Protein AF-A0A4P5UR34-F1 (afdb_monomer_lite)

Foldseek 3Di:
DCVVPVLAFKEFEQADEDPDQWFQDPVGRVDTDGCNPAQDQQGIDGDPVLCVVLVHFDPDDPRSSVVSVVSCVVVVGHYYYDNNNPYYHYPPDCPDPRNVSNVVD

Secondary structure (DSSP, 8-state):
--TT-TT-SEEEEEEEEES--EEE-SS-TTSEEETTSS--GGG-EE-HHHHHHTTSS---SS-HHHHHHHHHHHTT--EEEEEEEEEEEE-SSTT-HHHHHHH--

pLDDT: mean 88.45, std 11.31, range [49.0, 97.88]

Radius of gyration: 14.53 Å; chains: 1; bounding box: 40×26×32 Å

Sequence (105 aa):
MLEEYPHLDLLHGGVSIIGDPYVPDMNDPSILIHLRDCIIGGTFFFKKASIQALGGFPFIRYGDDTALYKLAENAGYVIARTEHPSYRYHRDVQDSLCNIMKEIS

Structure (mmCIF, N/CA/C/O backbone):
data_AF-A0A4P5UR34-F1
#
_entry.id   AF-A0A4P5UR34-F1
#
loop_
_atom_site.group_PDB
_atom_site.id
_atom_site.type_symbol
_atom_site.label_atom_id
_atom_site.label_alt_id
_atom_site.label_comp_id
_atom_site.label_asym_id
_atom_site.label_entity_id
_atom_site.label_seq_id
_atom_site.pdbx_PDB_ins_code
_atom_site.Cartn_x
_atom_site.Cartn_y
_atom_site.Cartn_z
_atom_site.occupancy
_atom_site.B_iso_or_equiv
_atom_site.auth_seq_id
_atom_site.auth_comp_id
_atom_site.auth_asym_id
_atom_site.auth_atom_id
_atom_site.pdbx_PDB_model_num
ATOM 1 N N . MET A 1 1 ? -14.328 11.850 -2.512 1.00 58.50 1 MET A N 1
ATOM 2 C CA . MET A 1 1 ? -13.997 10.408 -2.610 1.00 58.50 1 MET A CA 1
ATOM 3 C C . MET A 1 1 ? -14.172 9.669 -1.283 1.00 58.50 1 MET A C 1
ATOM 5 O O . MET A 1 1 ? -15.161 8.971 -1.185 1.00 58.50 1 MET A O 1
ATOM 9 N N . LEU A 1 2 ? -13.338 9.815 -0.236 1.00 61.16 2 LEU A N 1
ATOM 10 C CA . LEU A 1 2 ? -13.603 9.091 1.034 1.00 61.16 2 LEU A CA 1
ATOM 11 C C . LEU A 1 2 ? -14.817 9.629 1.817 1.00 61.16 2 LEU A C 1
ATOM 13 O O . LEU A 1 2 ? -15.531 8.865 2.454 1.00 61.16 2 LEU A O 1
ATOM 17 N N . GLU A 1 3 ? -15.075 10.937 1.738 1.00 71.31 3 GLU A N 1
ATOM 18 C CA . GLU A 1 3 ? -16.225 11.596 2.386 1.00 71.31 3 GLU A CA 1
ATOM 19 C C . GLU A 1 3 ? -17.579 11.112 1.842 1.00 71.31 3 GLU A C 1
ATOM 21 O O . GLU A 1 3 ? -18.578 11.125 2.556 1.00 71.31 3 GLU A O 1
ATOM 26 N N . GLU A 1 4 ? -17.601 10.631 0.597 1.00 82.50 4 GLU A N 1
ATOM 27 C CA . GLU A 1 4 ? -18.783 10.040 -0.045 1.00 82.50 4 GLU A CA 1
ATOM 28 C C . GLU A 1 4 ? -19.031 8.595 0.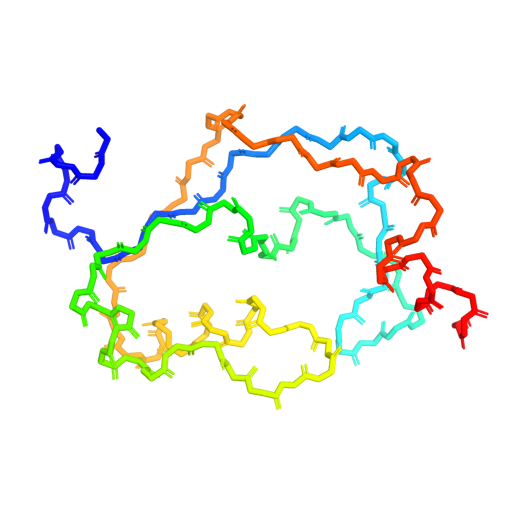419 1.00 82.50 4 GLU A C 1
ATOM 30 O O . GLU A 1 4 ? -20.141 8.082 0.292 1.00 82.50 4 GLU A O 1
ATOM 35 N N . TYR A 1 5 ? -18.018 7.949 1.007 1.00 87.38 5 TYR A N 1
ATOM 36 C CA . TYR A 1 5 ? -18.073 6.571 1.486 1.00 87.38 5 TYR A CA 1
ATOM 37 C C . TYR A 1 5 ? -17.589 6.482 2.943 1.00 87.38 5 TYR A C 1
ATOM 39 O O . TYR A 1 5 ? -16.561 5.865 3.228 1.00 87.38 5 TYR A O 1
ATOM 47 N N . PRO A 1 6 ? -18.339 7.051 3.907 1.00 87.31 6 PRO A N 1
ATOM 48 C CA . PRO A 1 6 ? -17.912 7.148 5.306 1.00 87.31 6 PRO A CA 1
ATOM 49 C C . PRO A 1 6 ? -17.759 5.791 6.008 1.00 87.31 6 PRO A C 1
ATOM 51 O O . PRO A 1 6 ? -17.203 5.724 7.103 1.00 87.31 6 PRO A O 1
ATOM 54 N N . HIS A 1 7 ? -18.236 4.702 5.402 1.00 92.00 7 HIS A N 1
ATOM 55 C CA . HIS A 1 7 ? -18.047 3.341 5.898 1.00 92.00 7 HIS A CA 1
ATOM 56 C C . HIS A 1 7 ? -16.660 2.770 5.565 1.00 92.00 7 HIS A C 1
ATOM 58 O O . HIS A 1 7 ? -16.224 1.866 6.261 1.00 92.00 7 HIS A O 1
ATOM 64 N N . LEU A 1 8 ? -15.945 3.305 4.566 1.00 95.38 8 LEU A N 1
ATOM 65 C CA . LEU A 1 8 ? -14.607 2.832 4.196 1.00 95.38 8 LEU A CA 1
ATOM 66 C C . LEU A 1 8 ? -13.556 3.294 5.199 1.00 95.38 8 LEU A C 1
ATOM 68 O O . LEU A 1 8 ? -13.522 4.465 5.570 1.00 95.38 8 LEU A O 1
ATOM 72 N N . ASP A 1 9 ? -12.673 2.399 5.614 1.00 96.94 9 ASP A N 1
ATOM 73 C CA . ASP A 1 9 ? -11.539 2.712 6.488 1.00 96.94 9 ASP A CA 1
ATOM 74 C C . ASP A 1 9 ? -10.252 2.955 5.696 1.00 96.94 9 ASP A C 1
ATOM 76 O O . ASP A 1 9 ? -9.403 3.746 6.124 1.00 96.94 9 ASP A O 1
ATOM 80 N N . LEU A 1 10 ? -10.146 2.316 4.527 1.00 96.44 10 LEU A N 1
ATOM 81 C CA . LEU A 1 10 ? -9.043 2.434 3.581 1.00 96.44 10 LEU A CA 1
ATOM 82 C C . LEU A 1 10 ? -9.567 2.421 2.140 1.00 96.44 10 LEU A C 1
ATOM 84 O O . LEU A 1 10 ? -10.309 1.523 1.741 1.00 96.44 10 LEU A O 1
ATOM 88 N N . LEU A 1 11 ? -9.113 3.381 1.340 1.00 95.44 11 LEU A N 1
ATOM 89 C CA . LEU A 1 11 ? -9.163 3.333 -0.119 1.00 95.44 11 LEU A CA 1
ATOM 90 C C . LEU A 1 11 ? -7.737 3.204 -0.661 1.00 95.44 11 LEU A C 1
ATOM 92 O O . LEU A 1 11 ? -6.838 3.898 -0.189 1.00 95.44 11 LEU A O 1
ATOM 96 N N . HIS A 1 12 ? -7.525 2.340 -1.649 1.00 95.25 12 HIS A N 1
ATOM 97 C CA . HIS A 1 12 ? -6.230 2.200 -2.317 1.00 95.25 12 HIS A CA 1
ATOM 98 C C . HIS A 1 12 ? -6.377 1.902 -3.814 1.00 95.25 12 HIS A C 1
ATOM 100 O O . HIS A 1 12 ? -7.480 1.687 -4.313 1.00 95.25 12 HIS A O 1
ATOM 106 N N . GLY A 1 13 ? -5.258 1.846 -4.533 1.00 93.44 13 GLY A N 1
ATOM 107 C CA . GLY A 1 13 ? -5.228 1.565 -5.966 1.00 93.44 13 GLY A CA 1
ATOM 108 C C . GLY A 1 13 ? -5.253 2.828 -6.822 1.00 93.44 13 GLY A C 1
ATOM 109 O O . GLY A 1 13 ? -5.131 3.944 -6.323 1.00 93.44 13 GLY A O 1
ATOM 110 N N . GLY A 1 14 ? -5.366 2.643 -8.136 1.00 92.06 14 GLY A N 1
ATOM 111 C CA . GLY A 1 14 ? -5.362 3.763 -9.066 1.00 92.06 14 GLY A CA 1
ATOM 112 C C . GLY A 1 14 ? -3.955 4.288 -9.332 1.00 92.06 14 GLY A C 1
ATOM 113 O O . GLY A 1 14 ? -3.599 5.406 -8.952 1.00 92.06 14 GLY A O 1
ATOM 114 N N . VAL A 1 15 ? -3.148 3.475 -10.014 1.00 93.56 15 VAL A N 1
ATOM 115 C CA . VAL A 1 15 ? -1.747 3.781 -10.322 1.00 93.56 15 VAL A CA 1
ATOM 116 C C . VAL A 1 15 ? -1.498 3.830 -11.828 1.00 93.56 15 VAL A C 1
ATOM 118 O O . VAL A 1 15 ? -1.980 2.992 -12.584 1.00 93.56 15 VAL A O 1
ATOM 121 N N . SER A 1 16 ? -0.698 4.800 -12.263 1.00 93.75 16 SER A N 1
ATOM 122 C CA . SER A 1 16 ? -0.024 4.791 -13.563 1.00 93.75 16 SER A CA 1
ATOM 123 C C . SER A 1 16 ? 1.452 4.493 -13.352 1.00 93.75 16 SER A C 1
ATOM 125 O O . SER A 1 16 ? 2.138 5.239 -12.654 1.00 93.75 16 SER A O 1
ATOM 127 N N . ILE A 1 17 ? 1.937 3.408 -13.949 1.00 93.06 17 ILE A N 1
ATOM 128 C CA . ILE A 1 17 ? 3.338 2.995 -13.854 1.00 93.06 17 ILE A CA 1
ATOM 129 C C . ILE A 1 17 ? 4.102 3.586 -15.039 1.00 93.06 17 ILE A C 1
ATOM 131 O O . ILE A 1 17 ? 3.657 3.477 -16.181 1.00 93.06 17 ILE A O 1
ATOM 135 N N . ILE A 1 18 ? 5.241 4.217 -14.763 1.00 92.25 18 ILE A N 1
ATOM 136 C CA . ILE A 1 18 ? 6.125 4.819 -15.763 1.00 92.25 18 ILE A CA 1
ATOM 137 C C . ILE A 1 18 ? 7.483 4.118 -15.662 1.00 92.25 18 ILE A C 1
ATOM 139 O O . ILE A 1 18 ? 8.135 4.202 -14.624 1.00 92.25 18 ILE A O 1
ATOM 143 N N . GLY A 1 19 ? 7.901 3.420 -16.723 1.00 91.56 19 GLY A N 1
ATOM 144 C CA . GLY A 1 19 ? 9.121 2.597 -16.748 1.00 91.56 19 GLY A CA 1
ATOM 145 C C . GLY A 1 19 ? 8.839 1.090 -16.661 1.00 91.56 19 GLY A C 1
ATOM 146 O O . GLY A 1 19 ? 7.749 0.648 -17.020 1.00 91.56 19 GLY A O 1
ATOM 147 N N . ASP A 1 20 ? 9.827 0.305 -16.211 1.00 91.50 20 ASP A N 1
ATOM 148 C CA . ASP A 1 20 ? 9.706 -1.154 -16.028 1.00 91.50 20 ASP A CA 1
ATOM 149 C C . ASP A 1 20 ? 8.730 -1.474 -14.877 1.00 91.50 20 ASP A C 1
ATOM 151 O O . ASP A 1 20 ? 9.006 -1.100 -13.732 1.00 91.50 20 ASP A O 1
ATOM 155 N N . PRO A 1 21 ? 7.587 -2.139 -15.140 1.00 92.94 21 PRO A N 1
ATOM 156 C CA . PRO A 1 21 ? 6.582 -2.397 -14.119 1.00 92.94 21 PRO A CA 1
ATOM 157 C C . PRO A 1 21 ? 6.885 -3.617 -13.245 1.00 92.94 21 PRO A C 1
ATOM 159 O O . PRO A 1 21 ? 6.073 -3.931 -12.371 1.00 92.94 21 PRO A O 1
ATOM 162 N N . TYR A 1 22 ? 7.991 -4.323 -13.485 1.00 93.81 22 TYR A N 1
ATOM 163 C CA . TYR A 1 22 ? 8.316 -5.558 -12.783 1.00 93.81 22 TYR A CA 1
ATOM 164 C C . TYR A 1 22 ? 9.228 -5.327 -11.577 1.00 93.81 22 TYR A C 1
ATOM 166 O O . TYR A 1 22 ? 10.224 -4.602 -11.641 1.00 93.81 22 TYR A O 1
ATOM 174 N N . VAL A 1 23 ? 8.887 -5.974 -10.462 1.00 91.44 23 VAL A N 1
ATOM 175 C CA . VAL A 1 23 ? 9.598 -5.878 -9.180 1.00 91.44 23 VAL A CA 1
ATOM 176 C C . VAL A 1 23 ? 9.789 -7.256 -8.555 1.00 91.44 23 VAL A C 1
ATOM 178 O O . VAL A 1 23 ? 8.957 -8.126 -8.807 1.00 91.44 23 VAL A O 1
ATOM 181 N N . PRO A 1 24 ? 10.845 -7.465 -7.748 1.00 91.94 24 PRO A N 1
ATOM 182 C CA . PRO A 1 24 ? 10.995 -8.689 -6.962 1.00 91.94 24 PRO A CA 1
ATOM 183 C C . PRO A 1 24 ? 9.772 -8.948 -6.071 1.00 91.94 24 PRO A C 1
ATOM 185 O O . PRO A 1 24 ? 9.256 -8.019 -5.450 1.00 91.94 24 PRO A O 1
ATOM 188 N N . ASP A 1 25 ? 9.302 -10.190 -5.990 1.00 91.75 25 ASP A N 1
ATOM 189 C CA . ASP A 1 25 ? 8.251 -10.569 -5.044 1.00 91.75 25 ASP A CA 1
ATOM 190 C C . ASP A 1 25 ? 8.781 -10.492 -3.602 1.00 91.75 25 ASP A C 1
ATOM 192 O O . ASP A 1 25 ? 9.935 -10.809 -3.311 1.00 91.75 25 ASP A O 1
ATOM 196 N N . MET A 1 26 ? 7.937 -10.045 -2.670 1.00 89.50 26 MET A N 1
ATOM 197 C CA . MET A 1 26 ? 8.348 -9.892 -1.269 1.00 89.50 26 MET A CA 1
ATOM 198 C C . MET A 1 26 ? 8.558 -11.221 -0.531 1.00 89.50 26 MET A C 1
ATOM 200 O O . MET A 1 26 ? 9.282 -11.247 0.462 1.00 89.50 26 MET A O 1
ATOM 204 N N . ASN A 1 27 ? 7.917 -12.301 -0.981 1.00 89.81 27 ASN A N 1
ATOM 205 C CA . ASN A 1 27 ? 8.042 -13.643 -0.415 1.00 89.81 27 ASN A CA 1
ATOM 206 C C . ASN A 1 27 ? 9.146 -14.444 -1.116 1.00 89.81 27 ASN A C 1
ATOM 208 O O . ASN A 1 27 ? 9.780 -15.280 -0.475 1.00 89.81 27 ASN A O 1
ATOM 212 N N . ASP A 1 28 ? 9.379 -14.180 -2.405 1.00 90.38 28 ASP A N 1
ATOM 213 C CA . ASP A 1 28 ? 10.461 -14.774 -3.194 1.00 90.38 28 ASP A CA 1
ATOM 214 C C . ASP A 1 28 ? 11.104 -13.746 -4.152 1.00 90.38 28 ASP A C 1
ATOM 216 O O . ASP A 1 28 ? 10.653 -13.583 -5.289 1.00 90.38 28 ASP A O 1
ATOM 220 N N . PRO A 1 29 ? 12.198 -13.078 -3.738 1.00 89.38 29 PRO A N 1
ATOM 221 C CA . PRO A 1 29 ? 12.858 -12.055 -4.553 1.00 89.38 29 PRO A CA 1
ATOM 222 C C . PRO A 1 29 ? 13.415 -12.550 -5.896 1.00 89.38 29 PRO A C 1
ATOM 224 O O . PRO A 1 29 ? 13.716 -11.731 -6.761 1.00 89.38 29 PRO A O 1
ATOM 227 N N . SER A 1 30 ? 13.542 -13.869 -6.100 1.00 89.94 30 SER A N 1
ATOM 228 C CA . SER A 1 30 ? 13.977 -14.433 -7.385 1.00 89.94 30 SER A CA 1
ATOM 229 C C . SER A 1 30 ? 12.903 -14.342 -8.478 1.00 89.94 30 SER A C 1
ATOM 231 O O . SER A 1 30 ? 13.199 -14.492 -9.666 1.00 89.94 30 SER A O 1
ATOM 233 N N . ILE A 1 31 ? 11.652 -14.073 -8.090 1.00 93.19 31 ILE A N 1
ATOM 234 C CA . ILE A 1 31 ? 10.507 -13.955 -8.988 1.00 93.19 31 ILE A CA 1
ATOM 235 C C . ILE A 1 31 ? 10.185 -12.480 -9.199 1.00 93.19 31 ILE A C 1
ATOM 237 O O . ILE A 1 31 ? 10.058 -11.709 -8.251 1.00 93.19 31 ILE A O 1
ATOM 241 N N . LEU A 1 32 ? 9.991 -12.091 -10.459 1.00 93.88 32 LEU A N 1
ATOM 242 C CA . LEU A 1 32 ? 9.506 -10.761 -10.806 1.00 93.88 32 LEU A CA 1
ATOM 243 C C . LEU A 1 32 ? 7.988 -10.775 -10.999 1.00 93.88 32 LEU A C 1
ATOM 245 O O . LEU A 1 32 ? 7.464 -11.515 -11.832 1.00 93.88 32 LEU A O 1
ATOM 249 N N . ILE A 1 33 ? 7.293 -9.907 -10.271 1.00 94.38 33 ILE A N 1
ATOM 250 C CA . ILE A 1 33 ? 5.848 -9.689 -10.374 1.00 94.38 33 ILE A CA 1
ATOM 251 C C . ILE A 1 33 ? 5.553 -8.290 -10.906 1.00 94.38 33 ILE A C 1
ATOM 253 O O . ILE A 1 33 ? 6.364 -7.371 -10.787 1.00 94.38 33 ILE A O 1
ATOM 257 N N . HIS A 1 34 ? 4.389 -8.111 -11.525 1.00 93.69 34 HIS A N 1
ATOM 258 C CA . HIS A 1 34 ? 3.985 -6.808 -12.038 1.00 93.69 34 HIS A CA 1
ATOM 259 C C . HIS A 1 34 ? 3.408 -5.958 -10.901 1.00 93.69 34 HIS A C 1
ATOM 261 O O . HI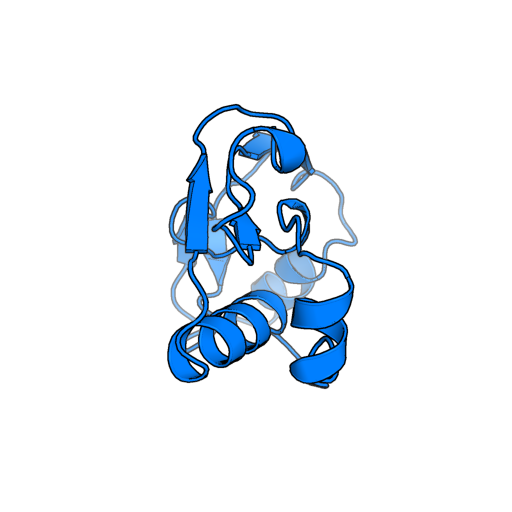S A 1 34 ? 2.544 -6.412 -10.159 1.00 93.69 34 HIS A O 1
ATOM 267 N N . LEU A 1 35 ? 3.752 -4.670 -10.840 1.00 91.75 35 LEU A N 1
ATOM 268 C CA . LEU A 1 35 ? 3.256 -3.716 -9.830 1.00 91.75 35 LEU A CA 1
ATOM 269 C C . LEU A 1 35 ? 1.722 -3.591 -9.723 1.00 91.75 35 LEU A C 1
ATOM 271 O O . LEU A 1 35 ? 1.221 -3.014 -8.767 1.00 91.75 35 LEU A O 1
ATOM 275 N N . ARG A 1 36 ? 0.957 -4.131 -10.679 1.00 88.62 36 ARG A N 1
ATOM 276 C CA . ARG A 1 36 ? -0.519 -4.134 -10.641 1.00 88.62 36 ARG A CA 1
ATOM 277 C C . ARG A 1 36 ? -1.071 -5.189 -9.680 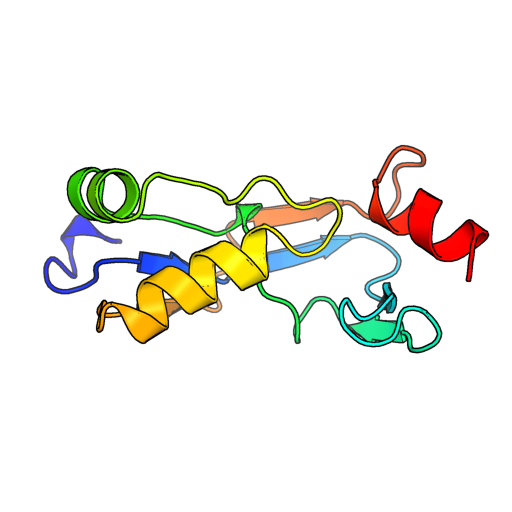1.00 88.62 36 ARG A C 1
ATOM 279 O O . ARG A 1 36 ? -2.215 -5.071 -9.234 1.00 88.62 36 ARG A O 1
ATOM 286 N N . ASP A 1 37 ? -0.245 -6.199 -9.414 1.00 89.88 37 ASP A N 1
ATOM 287 C CA . ASP A 1 37 ? -0.485 -7.308 -8.498 1.00 89.88 37 ASP A CA 1
ATOM 288 C C . ASP A 1 37 ? 0.055 -6.971 -7.094 1.00 89.88 37 ASP A C 1
ATOM 290 O O . 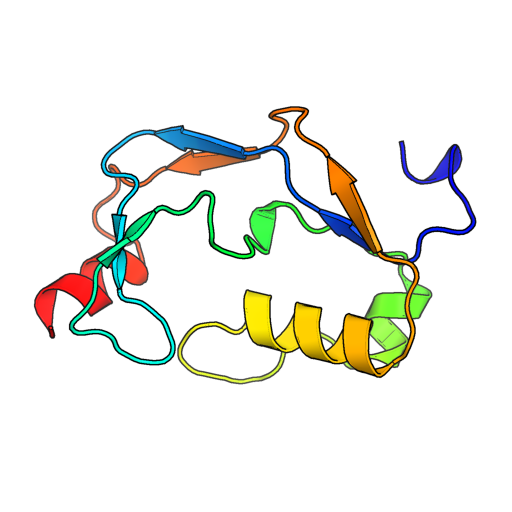ASP A 1 37 ? -0.202 -7.690 -6.132 1.00 89.88 37 ASP A O 1
ATOM 294 N N . CYS A 1 38 ? 0.766 -5.845 -6.961 1.00 93.06 38 CYS A N 1
ATOM 295 C CA . CYS A 1 38 ? 1.267 -5.335 -5.695 1.00 93.06 38 CYS A CA 1
ATOM 296 C C . CYS A 1 38 ? 0.249 -4.426 -5.000 1.00 93.06 38 CYS A C 1
ATOM 298 O O . CYS A 1 38 ? -0.553 -3.722 -5.620 1.00 93.06 38 CYS A O 1
ATOM 300 N N . ILE A 1 39 ? 0.369 -4.371 -3.678 1.00 95.00 39 ILE A N 1
ATOM 301 C CA . ILE A 1 39 ? -0.173 -3.282 -2.880 1.00 95.00 39 ILE A CA 1
ATOM 302 C C . ILE A 1 39 ? 0.819 -2.114 -2.935 1.00 95.00 39 ILE A C 1
ATOM 304 O O . ILE A 1 39 ? 2.012 -2.307 -2.728 1.00 95.00 39 ILE A O 1
ATOM 308 N N . ILE A 1 40 ? 0.326 -0.911 -3.242 1.00 94.38 40 ILE A N 1
ATOM 309 C CA . ILE A 1 40 ? 1.152 0.291 -3.419 1.00 94.38 40 ILE A CA 1
ATOM 310 C C . ILE A 1 40 ? 0.742 1.324 -2.375 1.00 94.38 40 ILE A C 1
ATOM 312 O O . ILE A 1 40 ? -0.304 1.964 -2.512 1.00 94.38 40 ILE A O 1
ATOM 316 N N . GLY A 1 41 ? 1.571 1.532 -1.357 1.00 93.19 41 GLY A N 1
ATOM 317 C CA . GLY A 1 41 ? 1.267 2.422 -0.235 1.00 93.19 41 GLY A CA 1
ATOM 318 C C . GLY A 1 41 ? 1.133 3.885 -0.632 1.00 93.19 41 GLY A C 1
ATOM 319 O O . GLY A 1 41 ? 0.333 4.609 -0.046 1.00 93.19 41 GLY A O 1
ATOM 320 N N . GLY A 1 42 ? 1.796 4.305 -1.716 1.00 92.25 42 GLY A N 1
ATOM 321 C CA . GLY A 1 42 ? 1.606 5.631 -2.318 1.00 92.25 42 GLY A CA 1
ATOM 322 C C . GLY A 1 42 ? 0.163 5.926 -2.762 1.00 92.25 42 GLY A C 1
ATOM 323 O O . GLY A 1 42 ? -0.178 7.080 -3.003 1.00 92.25 42 GLY A O 1
ATOM 324 N N . THR A 1 43 ? -0.693 4.901 -2.842 1.00 94.88 43 THR A N 1
ATOM 325 C CA . THR A 1 43 ? -2.122 5.033 -3.169 1.00 94.88 43 THR A CA 1
ATOM 326 C C . THR A 1 43 ? -3.040 4.993 -1.944 1.00 94.88 43 THR A C 1
ATOM 328 O O . THR A 1 43 ? -4.251 5.139 -2.093 1.00 94.88 43 THR A O 1
ATOM 331 N N . PHE A 1 44 ? -2.510 4.775 -0.738 1.00 95.50 44 PHE A N 1
ATOM 332 C CA . PHE A 1 44 ? -3.328 4.622 0.461 1.00 95.50 44 PHE A CA 1
ATOM 333 C C . PHE A 1 44 ? -3.978 5.929 0.897 1.00 95.50 44 PHE A C 1
ATOM 335 O O . PHE A 1 44 ? -3.318 6.939 1.134 1.00 95.50 44 PHE A O 1
ATOM 342 N N . PHE A 1 45 ? -5.285 5.859 1.122 1.00 94.25 45 PHE A N 1
ATOM 343 C CA . PHE A 1 45 ? -6.049 6.885 1.801 1.00 94.25 45 PHE A CA 1
ATOM 344 C C . PHE A 1 45 ? -6.811 6.259 2.968 1.00 94.25 45 PHE A C 1
ATOM 346 O O . PHE A 1 45 ? -7.858 5.632 2.796 1.00 94.25 45 PHE A O 1
ATOM 353 N N . PHE A 1 46 ? -6.261 6.427 4.167 1.00 95.12 46 PHE A N 1
ATOM 354 C CA . PHE A 1 46 ? -6.865 5.956 5.408 1.00 95.12 46 PHE A CA 1
ATOM 355 C C . PHE A 1 46 ? -7.707 7.042 6.068 1.00 95.12 46 PHE A C 1
ATOM 357 O O . PHE A 1 46 ? -7.338 8.219 6.090 1.00 95.12 46 PHE A O 1
ATOM 364 N N . LYS A 1 47 ? -8.767 6.626 6.762 1.00 94.56 47 LYS A N 1
ATOM 365 C CA . LYS A 1 47 ? -9.276 7.432 7.874 1.00 94.56 47 LYS A CA 1
ATOM 366 C C . LYS A 1 47 ? -8.178 7.592 8.925 1.00 94.56 47 LYS A C 1
ATOM 368 O O . LYS A 1 47 ? -7.535 6.622 9.328 1.00 94.56 47 LYS A O 1
ATOM 373 N N . LYS A 1 48 ? -8.020 8.812 9.445 1.00 93.69 48 LYS A N 1
ATOM 374 C CA . LYS A 1 48 ? -7.009 9.126 10.466 1.00 93.69 48 LYS A CA 1
ATOM 375 C C . LYS A 1 48 ? -7.086 8.196 11.686 1.00 93.69 48 LYS A C 1
ATOM 377 O O . LYS A 1 48 ? -6.064 7.668 12.107 1.00 93.69 48 LYS A O 1
ATOM 382 N N . ALA A 1 49 ? -8.283 7.984 12.234 1.00 94.69 49 ALA A N 1
ATOM 383 C CA . ALA A 1 49 ? -8.466 7.119 13.400 1.00 94.69 49 ALA A CA 1
ATOM 384 C C . ALA A 1 49 ? -8.085 5.658 13.100 1.00 94.69 49 ALA A C 1
ATOM 386 O O . ALA A 1 49 ? -7.453 5.005 13.925 1.00 94.69 49 ALA A O 1
ATOM 387 N N . SER A 1 50 ? -8.403 5.178 11.896 1.00 95.50 50 SER A N 1
ATOM 388 C CA . SER A 1 50 ? -8.132 3.810 11.460 1.00 95.50 50 SER A CA 1
ATOM 389 C C . SER A 1 50 ? -6.628 3.528 11.375 1.00 95.50 50 SER A C 1
ATOM 391 O O . SER A 1 50 ? -6.172 2.534 11.935 1.00 95.50 50 SER A O 1
ATOM 393 N N . ILE A 1 51 ? -5.827 4.415 10.766 1.00 96.00 51 ILE A N 1
ATOM 394 C CA . ILE A 1 51 ? -4.363 4.224 10.708 1.00 96.00 51 ILE A CA 1
ATOM 395 C C . ILE A 1 51 ? -3.695 4.367 12.084 1.00 96.00 51 ILE A C 1
ATOM 397 O O . ILE A 1 51 ? -2.744 3.650 12.387 1.00 96.00 51 ILE A O 1
ATOM 401 N N . GLN A 1 52 ? -4.217 5.246 12.946 1.00 95.75 52 GLN A N 1
ATOM 402 C CA . GLN A 1 52 ? -3.725 5.398 14.318 1.00 95.75 52 GLN A CA 1
ATOM 403 C C . GLN A 1 52 ? -3.983 4.144 15.161 1.00 95.75 52 GLN A C 1
ATOM 405 O O . GLN A 1 52 ? -3.098 3.724 15.900 1.00 95.75 52 GLN A O 1
ATOM 410 N N . ALA A 1 53 ? -5.158 3.524 15.022 1.00 96.88 53 ALA A N 1
ATOM 411 C CA . ALA A 1 53 ? -5.497 2.290 15.726 1.00 96.88 53 ALA A CA 1
ATOM 412 C C . ALA A 1 53 ? -4.658 1.083 15.266 1.00 96.88 53 ALA A C 1
ATOM 414 O O . ALA A 1 53 ? -4.393 0.194 16.071 1.00 96.88 53 ALA A O 1
ATOM 415 N N . LEU A 1 54 ? -4.186 1.074 14.012 1.00 96.25 54 LEU A N 1
ATOM 416 C CA . LEU A 1 54 ? -3.258 0.053 13.504 1.00 96.25 54 LEU A CA 1
ATOM 417 C C . LEU A 1 54 ? -1.804 0.254 13.966 1.00 96.25 54 LEU A C 1
ATOM 419 O O . LEU A 1 54 ? -0.986 -0.642 13.788 1.00 96.25 54 LEU A O 1
ATOM 423 N N . GLY A 1 55 ? -1.464 1.415 14.537 1.00 95.44 55 GLY A N 1
ATOM 424 C CA . GLY A 1 55 ? -0.091 1.738 14.940 1.00 95.44 55 GLY A CA 1
ATOM 425 C C . GLY A 1 55 ? 0.822 2.201 13.797 1.00 95.44 55 GLY A C 1
ATOM 426 O O . GLY A 1 55 ? 2.018 2.376 14.015 1.00 95.44 55 GLY A O 1
ATOM 427 N N . GLY A 1 56 ? 0.273 2.459 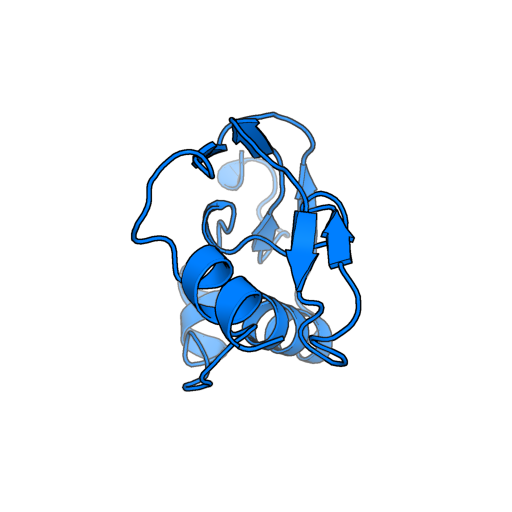12.605 1.00 92.44 56 GLY A N 1
ATOM 428 C CA . GLY A 1 56 ? 1.035 2.905 11.436 1.00 92.44 56 GLY A CA 1
ATOM 429 C C . GLY A 1 56 ? 1.790 1.783 10.715 1.00 92.44 56 GLY A C 1
ATOM 430 O O . GLY A 1 56 ? 1.448 0.609 10.831 1.00 92.44 56 GLY A O 1
ATOM 431 N N . PHE A 1 57 ? 2.795 2.161 9.920 1.00 93.56 57 PHE A N 1
ATOM 432 C CA . PHE A 1 57 ? 3.570 1.219 9.109 1.00 93.56 57 PHE A CA 1
ATOM 433 C C . PHE A 1 57 ? 4.464 0.326 9.984 1.00 93.56 57 PHE A C 1
ATOM 435 O O . PHE A 1 57 ? 5.226 0.847 10.806 1.00 93.56 57 PHE A O 1
ATOM 442 N N . PRO A 1 58 ? 4.428 -1.006 9.796 1.00 91.56 58 PRO A N 1
ATOM 443 C CA . PRO A 1 58 ? 5.369 -1.914 10.438 1.00 91.56 58 PRO A CA 1
ATOM 444 C C . PRO A 1 58 ? 6.811 -1.607 10.034 1.00 91.56 58 PRO A C 1
ATOM 446 O O . PRO A 1 58 ? 7.098 -1.340 8.869 1.00 91.56 58 PRO A O 1
ATOM 449 N N . PHE A 1 59 ? 7.743 -1.717 10.980 1.00 90.31 59 PHE A N 1
ATOM 450 C CA . PHE A 1 59 ? 9.166 -1.575 10.684 1.00 90.31 59 PHE A CA 1
ATOM 451 C C . PHE A 1 59 ? 9.720 -2.868 10.068 1.00 90.31 59 PHE A C 1
ATOM 453 O O . PHE A 1 59 ? 10.235 -3.735 10.776 1.00 90.31 59 PHE A O 1
ATOM 460 N N . ILE A 1 60 ? 9.590 -3.010 8.748 1.00 89.88 60 ILE A N 1
ATOM 461 C CA . ILE A 1 60 ? 10.147 -4.128 7.975 1.00 89.88 60 ILE A CA 1
ATOM 462 C C . ILE A 1 60 ? 10.942 -3.620 6.772 1.00 89.88 60 ILE A C 1
ATOM 464 O O . ILE A 1 60 ? 10.735 -2.511 6.292 1.00 89.88 60 ILE A O 1
ATOM 468 N N . ARG A 1 61 ? 11.892 -4.431 6.295 1.00 83.62 61 ARG A N 1
ATOM 469 C CA . ARG A 1 61 ? 12.857 -4.008 5.267 1.00 83.62 61 ARG A CA 1
ATOM 470 C C . ARG A 1 61 ? 12.256 -3.909 3.860 1.00 83.62 61 ARG A C 1
ATOM 472 O O . ARG A 1 61 ? 12.755 -3.131 3.054 1.00 83.62 61 ARG A O 1
ATOM 479 N N . TYR A 1 62 ? 11.246 -4.721 3.554 1.00 86.12 62 TYR A N 1
ATOM 480 C CA . TYR A 1 62 ? 10.604 -4.780 2.241 1.00 86.12 62 TYR A CA 1
ATOM 481 C C . TYR A 1 62 ? 9.157 -5.265 2.381 1.00 86.12 62 TYR A C 1
ATOM 483 O O . TYR A 1 62 ? 8.899 -6.192 3.149 1.00 86.12 62 TYR A O 1
ATOM 491 N N . GLY A 1 63 ? 8.226 -4.644 1.651 1.00 89.31 63 GLY A N 1
ATOM 492 C CA . GLY A 1 63 ? 6.803 -5.006 1.676 1.00 89.31 63 GLY A CA 1
ATOM 493 C C . GLY A 1 63 ? 6.012 -4.445 2.865 1.00 89.31 63 GLY A C 1
ATOM 494 O O . GLY A 1 63 ? 4.990 -5.020 3.239 1.00 89.31 63 GLY A O 1
ATOM 495 N N . ASP A 1 64 ? 6.466 -3.341 3.462 1.00 93.62 64 ASP A N 1
ATOM 496 C CA . ASP A 1 64 ? 5.782 -2.605 4.539 1.00 93.62 64 ASP A CA 1
ATOM 497 C C . ASP A 1 64 ? 4.362 -2.166 4.154 1.00 93.62 64 ASP A C 1
ATOM 499 O O . ASP A 1 64 ? 3.441 -2.293 4.964 1.00 93.62 64 ASP A O 1
ATOM 503 N N . ASP A 1 65 ? 4.157 -1.768 2.898 1.00 94.94 65 ASP A N 1
ATOM 504 C CA . ASP A 1 65 ? 2.837 -1.483 2.324 1.00 94.94 65 ASP A CA 1
ATOM 505 C C . ASP A 1 65 ? 1.879 -2.682 2.433 1.00 94.94 65 ASP A C 1
ATOM 507 O O . ASP A 1 65 ? 0.757 -2.563 2.937 1.00 94.94 65 ASP A O 1
ATOM 511 N N . THR A 1 66 ? 2.329 -3.861 1.991 1.00 95.44 66 THR A N 1
ATOM 512 C CA . THR A 1 66 ? 1.553 -5.108 2.067 1.00 95.44 66 THR A CA 1
ATOM 513 C C . THR A 1 66 ? 1.314 -5.512 3.518 1.00 95.44 66 THR A C 1
ATOM 515 O O . THR A 1 66 ? 0.219 -5.958 3.860 1.00 95.44 66 THR A O 1
ATOM 518 N N . ALA A 1 67 ? 2.306 -5.332 4.392 1.00 95.75 67 ALA A N 1
ATOM 519 C CA . ALA A 1 67 ? 2.171 -5.647 5.808 1.00 95.75 67 ALA A CA 1
ATOM 520 C C . ALA A 1 67 ? 1.105 -4.773 6.484 1.00 95.75 67 ALA A C 1
ATOM 522 O O . ALA A 1 67 ? 0.234 -5.301 7.176 1.00 95.75 67 ALA A O 1
ATOM 523 N N . LEU A 1 68 ? 1.108 -3.461 6.233 1.00 97.12 68 LEU A N 1
ATOM 524 C CA . LEU A 1 68 ? 0.076 -2.555 6.737 1.00 97.12 68 LEU A CA 1
ATOM 525 C C . LEU A 1 68 ? -1.314 -2.907 6.185 1.00 97.12 68 LEU A C 1
ATOM 527 O O . LEU A 1 68 ? -2.287 -2.943 6.939 1.00 97.12 68 LEU A O 1
ATOM 531 N N . TYR A 1 69 ? -1.414 -3.213 4.889 1.00 97.62 69 TYR A N 1
ATOM 532 C CA . TYR A 1 69 ? -2.668 -3.663 4.282 1.00 97.62 69 TYR A CA 1
ATOM 533 C C . TYR A 1 69 ? -3.211 -4.919 4.971 1.00 97.62 69 TYR A C 1
ATOM 535 O O . TYR A 1 69 ? -4.391 -4.981 5.312 1.00 97.62 69 TYR A O 1
ATOM 543 N N . LYS A 1 70 ? -2.345 -5.903 5.240 1.00 96.94 70 LYS A N 1
ATOM 544 C CA . LYS A 1 70 ? -2.732 -7.135 5.935 1.00 96.94 70 LYS A CA 1
ATOM 545 C C . LYS A 1 70 ? -3.151 -6.884 7.379 1.00 96.94 70 LYS A C 1
ATOM 547 O O .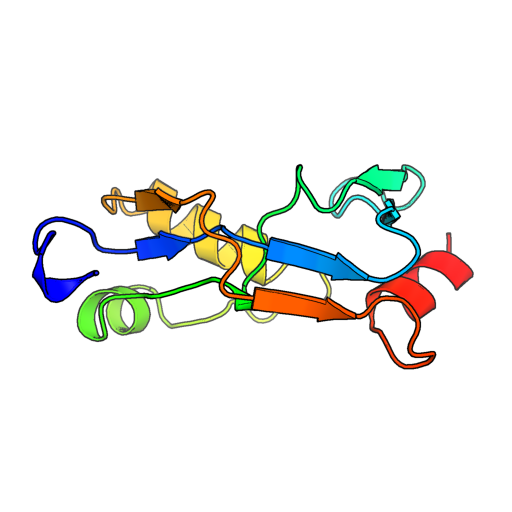 LYS A 1 70 ? -4.077 -7.538 7.846 1.00 96.94 70 LYS A O 1
ATOM 552 N N . LEU A 1 71 ? -2.537 -5.926 8.077 1.00 97.06 71 LEU A N 1
ATOM 553 C CA . LEU A 1 71 ? -3.008 -5.507 9.401 1.00 97.06 71 LEU A CA 1
ATOM 554 C C . LEU A 1 71 ? -4.429 -4.934 9.342 1.00 97.06 71 LEU A C 1
ATOM 556 O O . LEU A 1 71 ? -5.258 -5.310 10.166 1.00 97.06 71 LEU A O 1
ATOM 560 N N . ALA A 1 72 ? -4.726 -4.080 8.359 1.00 97.75 72 ALA A N 1
ATOM 561 C CA . ALA A 1 72 ? -6.070 -3.538 8.159 1.00 97.75 72 ALA A CA 1
ATOM 562 C C . ALA A 1 72 ? -7.095 -4.645 7.848 1.00 97.75 72 ALA A C 1
ATOM 564 O O . ALA A 1 72 ? -8.157 -4.697 8.467 1.00 97.75 72 ALA A O 1
ATOM 565 N N . GLU A 1 73 ? -6.757 -5.561 6.936 1.00 97.81 73 GLU A N 1
ATOM 566 C CA . GLU A 1 73 ? -7.608 -6.699 6.562 1.00 97.81 73 GLU A CA 1
ATOM 567 C C . GLU A 1 73 ? -7.897 -7.600 7.775 1.00 97.81 73 GLU A C 1
ATOM 569 O O . GLU A 1 73 ? -9.052 -7.910 8.065 1.00 97.81 73 GLU A O 1
ATOM 574 N N . ASN A 1 74 ? -6.865 -7.938 8.554 1.00 97.75 74 ASN A N 1
ATOM 575 C CA . ASN A 1 74 ? -6.992 -8.758 9.763 1.00 97.75 74 ASN A CA 1
ATOM 576 C C . ASN A 1 74 ? -7.767 -8.056 10.891 1.00 97.75 74 ASN A C 1
ATOM 578 O O . ASN A 1 74 ? -8.392 -8.727 11.711 1.00 97.75 74 ASN A O 1
ATOM 582 N N . ALA A 1 75 ? -7.742 -6.722 10.940 1.00 97.25 75 ALA A N 1
ATOM 583 C CA . ALA A 1 75 ? -8.536 -5.921 11.871 1.00 97.25 75 ALA A CA 1
ATOM 584 C C . ALA A 1 75 ? -10.011 -5.781 11.443 1.00 97.25 75 ALA A C 1
ATOM 586 O O . ALA A 1 75 ? -10.797 -5.165 12.162 1.00 97.25 75 ALA A O 1
ATOM 587 N N . GLY A 1 76 ? -10.396 -6.338 10.288 1.00 97.75 76 GLY A N 1
ATOM 588 C CA . GLY A 1 76 ? -11.761 -6.282 9.768 1.00 97.75 76 GLY A CA 1
ATOM 589 C C . GLY A 1 76 ? -12.146 -4.921 9.187 1.00 97.75 76 GLY A C 1
ATOM 590 O O . GLY A 1 76 ? -13.330 -4.588 9.157 1.00 97.75 76 GLY A O 1
ATOM 591 N N . TYR A 1 77 ? -11.167 -4.120 8.756 1.00 97.88 77 TYR A N 1
ATOM 592 C CA . TYR A 1 77 ? -11.429 -2.815 8.148 1.00 97.88 77 TYR A CA 1
ATOM 593 C C . TYR A 1 77 ? -12.168 -2.962 6.822 1.00 97.88 77 TYR A C 1
ATOM 595 O O . TYR A 1 77 ? -11.934 -3.899 6.057 1.00 97.88 77 TYR A O 1
ATOM 603 N N . VAL A 1 78 ? -13.032 -1.994 6.512 1.00 97.50 78 VAL A N 1
ATOM 604 C CA . VAL A 1 78 ? -13.692 -1.951 5.207 1.00 97.50 78 VAL A CA 1
ATOM 605 C C . VAL A 1 78 ? -12.749 -1.298 4.203 1.00 97.50 78 VAL A C 1
ATOM 607 O O . VAL A 1 78 ? -12.505 -0.089 4.246 1.00 97.50 78 VAL A O 1
ATOM 610 N N . ILE A 1 79 ? -12.204 -2.114 3.304 1.00 97.12 79 ILE A N 1
ATOM 611 C CA . ILE A 1 79 ? -11.200 -1.710 2.319 1.00 97.12 79 ILE A CA 1
ATOM 612 C C . ILE A 1 79 ? -11.830 -1.692 0.926 1.00 97.12 79 ILE A C 1
ATOM 614 O O . ILE A 1 79 ? -12.500 -2.645 0.531 1.00 97.12 79 ILE A O 1
ATOM 618 N N . ALA A 1 80 ? -11.587 -0.628 0.163 1.00 95.56 80 ALA A N 1
ATOM 619 C CA . ALA A 1 80 ? -11.966 -0.548 -1.244 1.00 95.56 80 ALA A CA 1
ATOM 620 C C . ALA A 1 80 ? -10.753 -0.281 -2.138 1.00 95.56 80 ALA A C 1
ATOM 622 O O . ALA A 1 80 ? -9.816 0.424 -1.755 1.00 95.56 80 ALA A O 1
ATOM 623 N N . ARG A 1 81 ? -10.818 -0.798 -3.368 1.00 93.94 81 ARG A N 1
ATOM 624 C CA . ARG A 1 81 ? -9.855 -0.522 -4.434 1.00 93.94 81 ARG A CA 1
ATOM 625 C C . ARG A 1 81 ? -10.492 0.357 -5.510 1.00 93.94 81 ARG A C 1
ATOM 627 O O . ARG A 1 81 ? -11.632 0.124 -5.903 1.00 93.94 81 ARG A O 1
ATOM 634 N N . THR A 1 82 ? -9.753 1.349 -5.997 1.00 91.62 82 THR A N 1
ATOM 635 C CA . THR A 1 82 ? -10.115 2.164 -7.165 1.00 91.62 82 THR A CA 1
ATOM 636 C C . THR A 1 82 ? -9.157 1.900 -8.322 1.00 91.62 82 THR A C 1
ATOM 638 O O . THR A 1 82 ? -7.985 1.598 -8.113 1.00 91.62 82 THR A O 1
ATOM 641 N N . GLU A 1 83 ? -9.647 2.059 -9.549 1.00 91.31 83 GLU A N 1
ATOM 642 C CA . GLU A 1 83 ? -8.831 2.019 -10.770 1.00 91.31 83 GLU A CA 1
ATOM 643 C C . GLU A 1 83 ? -8.552 3.429 -11.326 1.00 91.31 83 GLU A C 1
ATOM 645 O O . GLU A 1 83 ? -7.848 3.579 -12.320 1.00 91.31 83 GLU A O 1
ATOM 650 N N . HIS A 1 84 ? -9.079 4.487 -10.692 1.00 90.44 84 HIS A N 1
ATOM 651 C CA . HIS A 1 84 ? -8.828 5.866 -11.116 1.00 90.44 84 HIS A CA 1
ATOM 652 C C . HIS A 1 84 ? -7.349 6.239 -10.900 1.00 90.44 84 HIS A C 1
ATOM 654 O O . HIS A 1 84 ? -6.921 6.272 -9.750 1.00 90.44 84 HIS A O 1
ATOM 660 N N . PRO A 1 85 ? -6.563 6.548 -11.949 1.00 87.81 85 PRO A N 1
ATOM 661 C CA . PRO A 1 85 ? -5.104 6.637 -11.865 1.00 87.81 85 PRO A CA 1
ATOM 662 C C . PRO A 1 85 ? -4.610 7.951 -11.230 1.00 87.81 85 PRO A C 1
ATOM 664 O O . PRO A 1 85 ? -4.022 8.801 -11.900 1.00 87.81 85 PRO A O 1
ATOM 667 N N . SER A 1 86 ? -4.842 8.130 -9.930 1.00 87.50 86 SER A N 1
ATOM 668 C CA . SER A 1 86 ? -4.462 9.331 -9.176 1.00 87.50 86 SER A CA 1
ATOM 669 C C . SER A 1 86 ? -2.995 9.362 -8.742 1.00 87.50 86 SER A C 1
ATOM 671 O O . SER A 1 86 ? -2.504 10.420 -8.353 1.00 87.50 86 SER A O 1
ATOM 673 N N . TYR A 1 87 ? -2.288 8.231 -8.802 1.00 91.12 87 TYR A N 1
ATOM 674 C CA . TYR A 1 87 ? -0.881 8.128 -8.412 1.00 91.12 87 TYR A CA 1
ATOM 675 C C . TYR A 1 87 ? 0.008 7.760 -9.605 1.00 91.12 87 TYR A C 1
ATOM 677 O O . TYR A 1 87 ? -0.304 6.836 -10.358 1.00 91.12 87 TYR A O 1
ATOM 685 N N . ARG A 1 88 ? 1.138 8.455 -9.780 1.00 91.62 88 ARG A N 1
ATOM 686 C CA . ARG A 1 88 ? 2.158 8.115 -10.787 1.00 91.62 88 ARG A CA 1
ATOM 687 C C . ARG A 1 88 ? 3.359 7.477 -10.102 1.00 91.62 88 ARG A C 1
ATOM 689 O O . ARG A 1 88 ? 4.031 8.132 -9.312 1.00 91.62 88 ARG A O 1
ATOM 696 N N . TYR A 1 89 ? 3.628 6.217 -10.426 1.00 90.38 89 TYR A N 1
ATOM 697 C CA . TYR A 1 89 ? 4.764 5.467 -9.900 1.00 90.38 89 TYR A CA 1
ATOM 698 C C . TYR A 1 89 ? 5.897 5.473 -10.930 1.00 90.38 89 TYR A C 1
ATOM 700 O O . TYR A 1 89 ? 5.815 4.798 -11.957 1.00 90.38 89 TYR A O 1
ATOM 708 N N . HIS A 1 90 ? 6.959 6.222 -10.642 1.00 89.75 90 HIS A N 1
ATOM 709 C CA . HIS A 1 90 ? 8.152 6.309 -11.484 1.00 89.75 90 HIS A CA 1
ATOM 710 C C . HIS A 1 90 ? 9.147 5.185 -11.157 1.00 89.75 90 HIS A C 1
ATOM 712 O O . HIS A 1 90 ? 9.581 5.039 -10.016 1.00 89.75 90 HIS A O 1
ATOM 718 N N . ARG A 1 91 ? 9.491 4.376 -12.163 1.00 88.44 91 ARG A N 1
ATOM 719 C CA . ARG A 1 91 ? 10.456 3.258 -12.101 1.00 88.44 91 ARG A CA 1
ATOM 720 C C . ARG A 1 91 ? 11.717 3.492 -12.923 1.00 88.44 91 ARG A C 1
ATOM 722 O O . ARG A 1 91 ? 12.634 2.680 -12.889 1.00 88.44 91 ARG A O 1
ATOM 729 N N . ASP A 1 92 ? 11.752 4.608 -13.629 1.00 82.69 92 ASP A N 1
ATOM 730 C CA . ASP A 1 92 ? 12.833 5.096 -14.476 1.00 82.69 92 ASP A CA 1
ATOM 731 C C . ASP A 1 92 ? 13.919 5.877 -13.708 1.00 82.69 92 ASP A C 1
ATOM 733 O O . ASP A 1 92 ? 14.930 6.261 -14.290 1.00 82.69 92 ASP A O 1
ATOM 737 N N . VAL A 1 93 ? 13.749 6.075 -12.396 1.00 76.88 93 VAL A N 1
ATOM 738 C CA . VAL A 1 93 ? 14.730 6.713 -11.501 1.00 76.88 93 VAL A CA 1
ATOM 739 C C . VAL A 1 93 ? 15.617 5.681 -10.796 1.00 76.88 93 VAL A C 1
ATOM 741 O O . VAL A 1 93 ? 15.131 4.693 -10.242 1.00 76.88 93 VAL A O 1
ATOM 744 N N . GLN A 1 94 ? 16.930 5.927 -10.804 1.00 61.06 94 GLN A N 1
ATOM 745 C CA . GLN A 1 94 ? 17.968 4.987 -10.355 1.00 61.06 94 GLN A CA 1
ATOM 746 C C . GLN A 1 94 ? 17.883 4.618 -8.862 1.00 61.06 94 GLN A C 1
ATOM 748 O O . GLN A 1 94 ? 18.081 3.456 -8.527 1.00 61.06 94 GLN A O 1
ATOM 753 N N . ASP A 1 95 ? 17.475 5.545 -7.990 1.00 61.44 95 ASP A N 1
ATOM 754 C CA . ASP A 1 95 ? 17.502 5.363 -6.525 1.00 61.44 95 ASP A CA 1
ATOM 755 C C . ASP A 1 95 ? 16.265 4.657 -5.931 1.00 61.44 95 ASP A C 1
ATOM 757 O O . ASP A 1 95 ? 16.029 4.704 -4.721 1.00 61.44 95 ASP A O 1
ATOM 761 N N . SER A 1 96 ? 15.423 4.008 -6.744 1.00 63.84 96 SER A N 1
ATOM 762 C CA . SER A 1 96 ? 14.268 3.289 -6.189 1.00 63.84 96 SER A CA 1
ATOM 763 C C . SER A 1 96 ? 14.710 2.034 -5.416 1.00 63.84 96 SER A C 1
ATOM 765 O O . SER A 1 96 ? 15.494 1.226 -5.917 1.00 63.84 96 SER A O 1
ATOM 767 N N . LEU A 1 97 ? 14.161 1.822 -4.210 1.00 69.00 97 LEU A N 1
ATOM 768 C CA . LEU A 1 97 ? 14.451 0.647 -3.362 1.00 69.00 97 LEU A CA 1
ATOM 769 C C . LEU A 1 97 ? 14.306 -0.679 -4.118 1.00 69.00 97 LEU A C 1
ATOM 771 O O . LEU A 1 97 ? 15.068 -1.619 -3.915 1.00 69.00 97 LEU A O 1
ATOM 775 N N . CYS A 1 98 ? 13.332 -0.754 -5.019 1.00 60.94 98 CYS A N 1
ATOM 776 C CA . CYS A 1 98 ? 13.101 -1.950 -5.810 1.00 60.94 98 CYS A CA 1
ATOM 777 C C . CYS A 1 98 ? 14.169 -2.181 -6.891 1.00 60.94 98 CYS A C 1
ATOM 779 O O . CYS A 1 98 ? 14.373 -3.328 -7.276 1.00 60.94 98 CYS A O 1
ATOM 781 N N . ASN A 1 99 ? 14.832 -1.134 -7.393 1.00 63.75 99 ASN A N 1
ATOM 782 C CA . ASN A 1 99 ? 15.954 -1.295 -8.321 1.00 63.75 99 ASN A CA 1
ATOM 783 C C . ASN A 1 99 ? 17.175 -1.854 -7.579 1.00 63.75 99 ASN A C 1
ATOM 785 O O . ASN A 1 99 ? 17.789 -2.795 -8.066 1.00 63.75 99 ASN A O 1
ATOM 789 N N . ILE A 1 100 ? 17.432 -1.383 -6.353 1.00 70.50 100 ILE A N 1
ATOM 790 C CA . ILE A 1 100 ? 18.491 -1.924 -5.483 1.00 70.50 100 ILE A CA 1
ATOM 791 C C . ILE A 1 100 ? 18.245 -3.411 -5.174 1.00 70.50 100 ILE A C 1
ATOM 793 O O . ILE A 1 100 ? 19.163 -4.221 -5.245 1.00 70.50 100 ILE A O 1
ATOM 797 N N . MET A 1 101 ? 17.003 -3.800 -4.862 1.00 68.19 101 MET A N 1
ATOM 798 C CA . MET A 1 101 ? 16.667 -5.210 -4.600 1.00 68.19 101 MET A CA 1
ATOM 799 C C . MET A 1 101 ? 16.857 -6.108 -5.832 1.00 68.19 101 MET A C 1
ATOM 801 O O . MET A 1 101 ? 17.285 -7.252 -5.693 1.00 68.19 101 MET A O 1
ATOM 805 N N . LYS A 1 102 ? 16.589 -5.587 -7.037 1.00 59.91 102 LYS A N 1
ATOM 806 C CA . LYS A 1 102 ? 16.761 -6.311 -8.306 1.00 59.91 102 LYS A CA 1
ATOM 807 C C . LYS A 1 102 ? 18.229 -6.623 -8.621 1.00 59.91 102 LYS A C 1
ATOM 809 O O . LYS A 1 102 ? 18.490 -7.601 -9.301 1.00 59.91 102 LYS A O 1
ATOM 814 N N . GLU A 1 103 ? 19.178 -5.829 -8.127 1.00 62.00 103 GLU A N 1
ATOM 815 C CA . GLU A 1 103 ? 20.618 -6.067 -8.331 1.00 62.00 103 GLU A CA 1
ATOM 816 C C . GLU A 1 103 ? 21.191 -7.178 -7.433 1.00 62.00 103 GLU A C 1
ATOM 818 O O . GLU A 1 103 ? 22.271 -7.696 -7.708 1.00 62.00 103 GLU A O 1
ATOM 823 N N . ILE A 1 104 ? 20.488 -7.535 -6.353 1.00 58.75 104 ILE A N 1
ATOM 824 C CA . ILE A 1 104 ? 20.926 -8.528 -5.355 1.00 58.75 104 ILE A CA 1
ATOM 825 C C . ILE A 1 104 ? 20.278 -9.908 -5.607 1.00 58.75 104 ILE A C 1
ATOM 827 O O . ILE A 1 104 ? 20.634 -10.886 -4.948 1.00 58.75 104 ILE A O 1
ATOM 831 N N . SER A 1 105 ? 19.333 -9.980 -6.550 1.00 49.00 105 SER A N 1
ATOM 832 C CA . SER A 1 105 ? 18.561 -11.179 -6.917 1.00 49.00 105 SER A CA 1
ATOM 833 C C . SER A 1 105 ? 19.149 -11.839 -8.162 1.00 49.00 105 SER A C 1
ATOM 835 O O . SER A 1 105 ? 19.222 -13.087 -8.182 1.00 49.00 105 SER A O 1
#